Protein AF-A0A2S8G081-F1 (afdb_monomer_lite)

Radius of gyration: 12.91 Å; chains: 1; bounding box: 26×26×34 Å

Structure (mmCIF, N/CA/C/O backbone):
data_AF-A0A2S8G081-F1
#
_entry.id   AF-A0A2S8G081-F1
#
loop_
_atom_site.group_PDB
_atom_site.id
_atom_site.type_symbol
_atom_site.label_atom_id
_atom_site.label_alt_id
_atom_site.label_comp_id
_atom_site.label_asym_id
_atom_site.label_entity_id
_atom_site.label_seq_id
_atom_site.pdbx_PDB_ins_code
_atom_site.Cartn_x
_atom_site.Cartn_y
_atom_site.Cartn_z
_atom_site.occupancy
_atom_site.B_iso_or_equiv
_atom_site.auth_seq_id
_atom_site.auth_comp_id
_atom_site.auth_asym_id
_atom_site.auth_atom_id
_atom_site.pdbx_PDB_model_num
ATOM 1 N N . MET A 1 1 ? -8.753 -10.350 -0.268 1.00 62.88 1 MET A N 1
ATOM 2 C CA . MET A 1 1 ? -9.541 -10.534 -1.513 1.00 62.88 1 MET A CA 1
ATOM 3 C C . MET A 1 1 ? -9.232 -9.493 -2.594 1.00 62.88 1 MET A C 1
ATOM 5 O O . MET A 1 1 ? -8.857 -9.902 -3.683 1.00 62.88 1 MET A O 1
ATOM 9 N N . ALA A 1 2 ? -9.306 -8.178 -2.330 1.00 76.56 2 ALA A N 1
ATOM 10 C CA . ALA A 1 2 ? -9.095 -7.138 -3.359 1.00 76.56 2 ALA A CA 1
ATOM 11 C C . ALA A 1 2 ? -7.754 -7.235 -4.121 1.00 76.56 2 ALA A C 1
ATOM 13 O O . ALA A 1 2 ? -7.710 -7.063 -5.334 1.00 76.56 2 ALA A O 1
ATOM 14 N N . TRP A 1 3 ? -6.667 -7.562 -3.424 1.00 77.44 3 TRP A N 1
ATOM 15 C CA . TRP A 1 3 ? -5.334 -7.672 -4.016 1.00 77.44 3 TRP A CA 1
ATOM 16 C C . TRP A 1 3 ? -5.177 -8.854 -4.989 1.00 77.44 3 TRP A C 1
ATOM 18 O O . TRP A 1 3 ? -4.658 -8.686 -6.089 1.00 77.44 3 TRP A O 1
ATOM 28 N N . ALA A 1 4 ? -5.708 -10.029 -4.636 1.00 80.81 4 ALA A N 1
ATOM 29 C CA . ALA A 1 4 ? -5.700 -11.201 -5.513 1.00 80.81 4 ALA A CA 1
ATOM 30 C C . ALA A 1 4 ? -6.547 -10.981 -6.781 1.00 80.81 4 ALA A C 1
ATOM 32 O O . ALA A 1 4 ? -6.174 -11.423 -7.866 1.00 80.81 4 ALA A O 1
ATOM 33 N N . VAL A 1 5 ? -7.666 -10.256 -6.655 1.00 85.62 5 VAL A N 1
ATOM 34 C CA . VAL A 1 5 ? -8.495 -9.846 -7.801 1.00 85.62 5 VAL A CA 1
ATOM 35 C C . VAL A 1 5 ? -7.725 -8.876 -8.696 1.00 85.62 5 VAL A C 1
ATOM 37 O O . VAL A 1 5 ? -7.687 -9.067 -9.909 1.00 85.62 5 VAL A O 1
ATOM 40 N N . ALA A 1 6 ? -7.042 -7.889 -8.111 1.00 83.38 6 ALA A N 1
ATOM 41 C CA . ALA A 1 6 ? -6.228 -6.950 -8.871 1.00 83.38 6 ALA A CA 1
ATOM 42 C C . ALA A 1 6 ? -5.092 -7.655 -9.625 1.00 83.38 6 ALA A C 1
ATOM 44 O O . ALA A 1 6 ? -4.924 -7.388 -10.813 1.00 83.38 6 ALA A O 1
ATOM 45 N N . LYS A 1 7 ? -4.368 -8.588 -8.981 1.00 87.31 7 LYS A N 1
ATOM 46 C CA . LYS A 1 7 ? -3.297 -9.385 -9.618 1.00 87.31 7 LYS A CA 1
ATOM 47 C C . LYS A 1 7 ? -3.775 -10.138 -10.865 1.00 87.31 7 LYS A C 1
ATOM 49 O O . LYS A 1 7 ? -2.998 -10.316 -11.795 1.00 87.31 7 LYS A O 1
ATOM 54 N N . ARG A 1 8 ? -5.045 -10.553 -10.899 1.00 86.88 8 ARG A N 1
ATOM 55 C CA . ARG A 1 8 ? -5.660 -11.228 -12.054 1.00 86.88 8 ARG A CA 1
ATOM 56 C C . ARG A 1 8 ? -6.160 -10.267 -13.133 1.00 86.88 8 ARG A C 1
ATOM 58 O O . ARG A 1 8 ? -6.196 -10.648 -14.295 1.00 86.88 8 ARG A O 1
ATOM 65 N N . ALA A 1 9 ? -6.578 -9.061 -12.752 1.00 86.94 9 ALA A N 1
ATOM 66 C CA . ALA A 1 9 ? -7.266 -8.127 -13.643 1.00 86.94 9 ALA A CA 1
ATOM 67 C C . ALA A 1 9 ? -6.353 -7.060 -14.267 1.00 86.94 9 ALA A C 1
ATOM 69 O O . ALA A 1 9 ? -6.676 -6.526 -15.326 1.00 86.94 9 ALA A O 1
ATOM 70 N N . LEU A 1 10 ? -5.247 -6.709 -13.608 1.00 85.81 10 LEU A N 1
ATOM 71 C CA . LEU A 1 10 ? -4.383 -5.594 -14.001 1.00 85.81 10 LEU A CA 1
ATOM 72 C C . LEU A 1 10 ? -2.956 -6.088 -14.272 1.00 85.81 10 LEU A C 1
ATOM 74 O O . LEU A 1 10 ? -2.495 -7.010 -13.598 1.00 85.81 10 LEU A O 1
ATOM 78 N N . PRO A 1 11 ? -2.212 -5.483 -15.210 1.00 87.81 11 PRO A N 1
ATOM 79 C CA . PRO A 1 11 ? -0.768 -5.676 -15.276 1.00 87.81 11 PRO A CA 1
ATOM 80 C C . PRO A 1 11 ? -0.094 -5.037 -14.049 1.00 87.81 11 PRO A C 1
ATOM 82 O O . PRO A 1 11 ? -0.626 -4.110 -13.442 1.00 87.81 11 PRO A O 1
ATOM 85 N N . ALA A 1 12 ? 1.100 -5.505 -13.675 1.00 85.56 12 ALA A N 1
ATOM 86 C CA . ALA A 1 12 ? 1.833 -4.923 -12.542 1.00 85.56 12 ALA A CA 1
ATOM 87 C C . ALA A 1 12 ? 2.186 -3.442 -12.769 1.00 85.56 12 ALA A C 1
ATOM 89 O O . ALA A 1 12 ? 2.133 -2.643 -11.833 1.00 85.56 12 ALA A O 1
ATOM 90 N N . TYR A 1 13 ? 2.490 -3.072 -14.015 1.00 86.69 13 TYR A N 1
ATOM 91 C CA . TYR A 1 13 ? 2.794 -1.708 -14.441 1.00 86.69 13 TYR A CA 1
ATOM 92 C C . TYR A 1 13 ? 2.126 -1.437 -15.794 1.00 86.69 13 TYR A C 1
ATOM 94 O O . TYR A 1 13 ? 2.128 -2.311 -16.657 1.00 86.69 13 TYR A O 1
ATOM 102 N N . GLN A 1 14 ? 1.581 -0.232 -15.994 1.00 83.31 14 GLN A N 1
ATOM 103 C CA . GLN A 1 14 ? 0.944 0.143 -17.268 1.00 83.31 14 GLN A CA 1
ATOM 104 C C . GLN A 1 14 ? 1.900 0.804 -18.264 1.00 83.31 14 GLN A C 1
ATOM 106 O O . GLN A 1 14 ? 1.618 0.815 -19.457 1.00 83.31 14 GLN A O 1
ATOM 111 N N . HIS A 1 15 ? 3.015 1.373 -17.799 1.00 84.19 15 HIS A N 1
ATOM 112 C CA . HIS A 1 15 ? 3.931 2.128 -18.648 1.00 84.19 15 HIS A CA 1
ATOM 113 C C . HIS A 1 15 ? 5.395 1.864 -18.282 1.00 84.19 15 HIS A C 1
ATOM 115 O O . HIS A 1 15 ? 5.732 1.675 -17.112 1.00 84.19 15 HIS A O 1
ATOM 121 N N . VAL A 1 16 ? 6.282 1.898 -19.282 1.00 82.00 16 VAL A N 1
ATOM 122 C CA . VAL A 1 16 ? 7.724 1.622 -19.123 1.00 82.00 16 VAL A CA 1
ATOM 123 C C . VAL A 1 16 ? 8.391 2.624 -18.173 1.00 82.00 16 VAL A C 1
ATOM 125 O O . VAL A 1 16 ? 9.221 2.237 -17.353 1.00 82.00 16 VAL A O 1
ATOM 128 N N . ASN A 1 17 ? 7.962 3.890 -18.225 1.00 84.19 17 ASN A N 1
ATOM 129 C CA . ASN A 1 17 ? 8.489 4.975 -17.385 1.00 84.19 17 ASN A CA 1
ATOM 130 C C . ASN A 1 17 ? 7.747 5.131 -16.048 1.00 84.19 17 ASN A C 1
ATOM 132 O O . ASN A 1 17 ? 7.968 6.114 -15.341 1.00 84.19 17 ASN A O 1
ATOM 136 N N . SER A 1 18 ? 6.827 4.225 -15.697 1.00 76.38 18 SER A N 1
ATOM 137 C CA . SER A 1 18 ? 6.169 4.301 -14.392 1.00 76.38 18 SER A CA 1
ATOM 138 C C . SER A 1 18 ? 7.205 4.143 -13.274 1.00 76.38 18 SER A C 1
ATOM 140 O O . SER A 1 18 ? 8.066 3.263 -13.354 1.00 76.38 18 SER A O 1
ATOM 142 N N . PRO A 1 19 ? 7.127 4.947 -12.199 1.00 75.38 19 PRO A N 1
ATOM 143 C CA . PRO A 1 19 ? 7.970 4.744 -11.034 1.00 75.38 19 PRO A CA 1
ATOM 144 C C . PRO A 1 19 ? 7.608 3.389 -10.422 1.00 75.38 19 PRO A C 1
ATOM 146 O O . PRO A 1 19 ? 6.560 3.248 -9.794 1.00 75.38 19 PRO A O 1
ATOM 149 N N . LYS A 1 20 ? 8.481 2.389 -10.599 1.00 82.31 20 LYS A N 1
ATOM 150 C CA . LYS A 1 20 ? 8.304 0.988 -10.158 1.00 82.31 20 LYS A CA 1
ATOM 151 C C . LYS A 1 20 ? 8.335 0.807 -8.629 1.00 82.31 20 LYS A C 1
ATOM 153 O O . LYS A 1 20 ? 8.687 -0.252 -8.134 1.00 82.31 20 LYS A O 1
ATOM 158 N N . LYS A 1 21 ? 7.972 1.855 -7.887 1.00 82.81 21 LYS A N 1
ATOM 159 C CA . LYS A 1 21 ? 7.846 1.879 -6.426 1.00 82.81 21 LYS A CA 1
ATOM 160 C C . LYS A 1 21 ? 6.596 1.147 -5.952 1.00 82.81 21 LYS A C 1
ATOM 162 O O . LYS A 1 21 ? 6.601 0.598 -4.864 1.00 82.81 21 LYS A O 1
ATOM 167 N N . PHE A 1 22 ? 5.537 1.177 -6.761 1.00 84.62 22 PHE A N 1
ATOM 168 C CA . PHE A 1 22 ? 4.271 0.521 -6.465 1.00 84.62 22 PHE A CA 1
ATOM 169 C C . PHE A 1 22 ? 3.743 -0.186 -7.702 1.00 84.62 22 PHE A C 1
ATOM 171 O O . PHE A 1 22 ? 3.795 0.370 -8.803 1.00 84.62 22 PHE A O 1
ATOM 178 N N . THR A 1 23 ? 3.202 -1.384 -7.516 1.00 88.44 23 THR A N 1
ATOM 179 C CA . THR A 1 23 ? 2.440 -2.068 -8.560 1.00 88.44 23 THR A CA 1
ATOM 180 C C . THR A 1 23 ? 1.023 -1.510 -8.629 1.00 88.44 23 THR A C 1
ATOM 182 O O . THR A 1 23 ? 0.470 -0.994 -7.650 1.00 88.44 23 THR A O 1
ATOM 185 N N . GLN A 1 24 ? 0.388 -1.648 -9.788 1.00 88.62 24 GLN A N 1
ATOM 186 C CA . GLN A 1 24 ? -1.010 -1.264 -9.960 1.00 88.62 24 GLN A CA 1
ATOM 187 C C . GLN A 1 24 ? -1.933 -2.036 -8.999 1.00 88.62 24 GLN A C 1
ATOM 189 O O . GLN A 1 24 ? -2.931 -1.495 -8.524 1.00 88.62 24 GLN A O 1
ATOM 194 N N . HIS A 1 25 ? -1.563 -3.270 -8.645 1.00 90.50 25 HIS A N 1
ATOM 195 C CA . HIS A 1 25 ? -2.277 -4.106 -7.676 1.00 90.50 25 HIS A CA 1
ATOM 196 C C . HIS A 1 25 ? -2.243 -3.525 -6.268 1.00 90.50 25 HIS A C 1
ATOM 198 O O . HIS A 1 25 ? -3.278 -3.460 -5.605 1.00 90.50 25 HIS A O 1
ATOM 204 N N . GLN A 1 26 ? -1.068 -3.071 -5.828 1.00 86.94 26 GLN A N 1
ATOM 205 C CA . GLN A 1 26 ? -0.881 -2.422 -4.531 1.00 86.94 26 GLN A CA 1
ATOM 206 C C . GLN A 1 26 ? -1.660 -1.102 -4.464 1.00 86.94 26 GLN A C 1
ATOM 208 O O . GLN A 1 26 ? -2.361 -0.839 -3.484 1.00 86.94 26 GLN A O 1
ATOM 213 N N . LEU A 1 27 ? -1.603 -0.296 -5.533 1.00 88.50 27 LEU A N 1
ATOM 214 C CA . LEU A 1 27 ? -2.366 0.951 -5.631 1.00 88.50 27 LEU A CA 1
ATOM 215 C C . LEU A 1 27 ? -3.876 0.692 -5.571 1.00 88.50 27 LEU A C 1
ATOM 217 O O . LEU A 1 27 ? -4.590 1.385 -4.843 1.00 88.50 27 LEU A O 1
ATOM 221 N N . PHE A 1 28 ? -4.358 -0.333 -6.277 1.00 89.75 28 PHE A N 1
ATOM 222 C CA . PHE A 1 28 ? -5.765 -0.720 -6.249 1.00 89.75 28 PHE A CA 1
ATOM 223 C C . PHE A 1 28 ? -6.200 -1.217 -4.870 1.00 89.75 28 PHE A C 1
ATOM 225 O O . PHE A 1 28 ? -7.223 -0.768 -4.360 1.00 89.75 28 PHE A O 1
ATOM 232 N N . ALA A 1 29 ? -5.430 -2.104 -4.234 1.00 89.19 29 ALA A N 1
ATOM 233 C CA . ALA A 1 29 ? -5.754 -2.623 -2.907 1.00 89.19 29 ALA A CA 1
ATOM 234 C C . ALA A 1 29 ? -5.866 -1.491 -1.875 1.00 89.19 29 ALA A C 1
ATOM 236 O O . ALA A 1 29 ? -6.817 -1.444 -1.094 1.00 89.19 29 ALA A O 1
ATOM 237 N N . ARG A 1 30 ? -4.950 -0.520 -1.934 1.00 87.38 30 ARG A N 1
ATOM 238 C CA . ARG A 1 30 ? -4.979 0.669 -1.080 1.00 87.38 30 ARG A CA 1
ATOM 239 C C . ARG A 1 30 ? -6.171 1.577 -1.383 1.00 87.38 30 ARG A C 1
ATOM 241 O O . ARG A 1 30 ? -6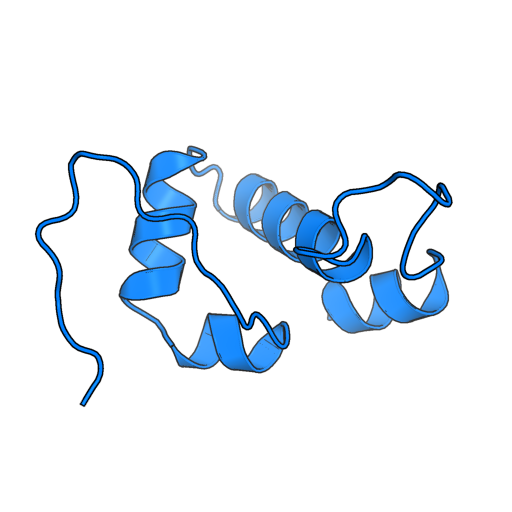.800 2.090 -0.459 1.00 87.38 30 ARG A O 1
ATOM 248 N N . LEU A 1 31 ? -6.519 1.757 -2.655 1.00 89.75 31 LEU A N 1
ATOM 249 C CA . LEU A 1 31 ? -7.715 2.505 -3.043 1.00 89.75 31 LEU A CA 1
ATOM 250 C C . LEU A 1 31 ? -8.994 1.806 -2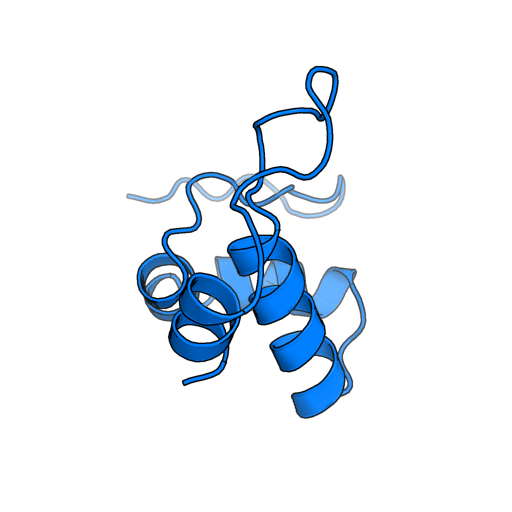.558 1.00 89.75 31 LEU A C 1
ATOM 252 O O . LEU A 1 31 ? -9.896 2.470 -2.051 1.00 89.75 31 LEU A O 1
ATOM 256 N N . ALA A 1 32 ? -9.067 0.482 -2.671 1.00 90.75 32 ALA A N 1
ATOM 257 C CA . ALA A 1 32 ? -10.198 -0.309 -2.201 1.00 90.75 32 ALA A CA 1
ATOM 258 C C . ALA A 1 32 ? -10.363 -0.194 -0.680 1.00 90.75 32 ALA A C 1
ATOM 260 O O . ALA A 1 32 ? -11.462 0.085 -0.210 1.00 90.75 32 ALA A O 1
ATOM 261 N N . LEU A 1 33 ? -9.270 -0.314 0.080 1.00 88.06 33 LEU A N 1
ATOM 262 C CA . LEU A 1 33 ? -9.270 -0.114 1.532 1.00 88.06 33 LEU A CA 1
ATOM 263 C C . LEU A 1 33 ? -9.727 1.294 1.920 1.00 88.06 33 LEU A C 1
ATOM 265 O O . LEU A 1 33 ? -10.579 1.442 2.794 1.00 88.06 33 LEU A O 1
ATOM 269 N N . LYS A 1 34 ? -9.222 2.318 1.220 1.00 88.81 34 LYS A N 1
ATOM 270 C CA . LYS A 1 34 ? -9.618 3.715 1.437 1.00 88.81 34 LYS A CA 1
ATOM 271 C C . LYS A 1 34 ? -11.127 3.887 1.279 1.00 88.81 34 LYS A C 1
ATOM 273 O O . LYS A 1 34 ? -11.771 4.471 2.144 1.00 88.81 34 LYS A O 1
ATOM 278 N N . ASN A 1 35 ? -11.681 3.381 0.178 1.00 89.81 35 ASN A N 1
ATOM 279 C CA . ASN A 1 35 ? -13.109 3.496 -0.108 1.00 89.81 35 ASN A CA 1
ATOM 280 C C . ASN A 1 35 ? -13.957 2.681 0.873 1.00 89.81 35 ASN A C 1
ATOM 282 O O . ASN A 1 35 ? -14.984 3.172 1.331 1.00 89.81 35 ASN A O 1
ATOM 286 N N . TYR A 1 36 ? -13.511 1.476 1.233 1.00 89.44 36 TYR A N 1
ATOM 287 C CA . TYR A 1 36 ? -14.217 0.604 2.170 1.00 89.44 36 TYR A CA 1
ATOM 288 C C . TYR A 1 36 ? -14.327 1.223 3.569 1.00 89.44 36 TYR A C 1
ATOM 290 O O . TYR A 1 36 ? -15.388 1.186 4.183 1.00 89.44 36 TYR A O 1
ATOM 298 N N . GLN A 1 37 ? -13.247 1.836 4.055 1.00 87.31 37 GLN A N 1
ATOM 299 C CA . GLN A 1 37 ? -13.183 2.416 5.402 1.00 87.31 37 GLN A CA 1
ATOM 300 C C . GLN A 1 37 ? -13.538 3.908 5.429 1.00 87.31 37 GLN A C 1
ATOM 302 O O . GLN A 1 37 ? -13.556 4.514 6.495 1.00 87.31 37 GLN A O 1
ATOM 307 N N . ARG A 1 38 ? -13.824 4.502 4.259 1.00 89.94 38 ARG A N 1
ATOM 308 C CA . ARG A 1 38 ? -14.099 5.938 4.081 1.00 89.94 38 ARG A CA 1
ATOM 309 C C . ARG A 1 38 ? -13.019 6.829 4.702 1.00 89.94 38 ARG A C 1
ATOM 311 O O . ARG A 1 38 ? -13.312 7.880 5.263 1.00 89.94 38 ARG A O 1
ATOM 318 N N . LEU A 1 39 ? -11.766 6.397 4.591 1.00 85.50 39 LEU A N 1
ATOM 319 C CA . LEU A 1 39 ? -10.625 7.100 5.162 1.00 85.50 39 LEU A CA 1
ATOM 320 C C . LEU A 1 39 ? -10.029 8.105 4.186 1.00 85.50 39 LEU A C 1
ATOM 322 O O . LEU A 1 39 ? -10.059 7.942 2.961 1.00 85.50 39 LEU A O 1
ATOM 326 N N . ASP A 1 40 ? -9.384 9.117 4.749 1.00 85.62 40 ASP A N 1
ATOM 327 C CA . ASP A 1 40 ? -8.515 9.993 3.988 1.00 85.62 40 ASP A CA 1
ATOM 328 C C . ASP A 1 40 ? -7.199 9.301 3.627 1.00 85.62 40 ASP A C 1
ATOM 330 O O . ASP A 1 40 ? -6.754 8.334 4.251 1.00 85.62 40 ASP A O 1
ATOM 334 N N . TYR A 1 41 ? -6.514 9.845 2.618 1.00 79.81 41 TYR A N 1
ATOM 335 C CA . TYR A 1 41 ? -5.197 9.352 2.209 1.00 79.81 41 TYR A CA 1
ATOM 336 C C . TYR A 1 41 ? -4.171 9.365 3.356 1.00 79.81 41 TYR A C 1
ATOM 338 O O . TYR A 1 41 ? -3.239 8.566 3.349 1.00 79.81 41 TYR A O 1
ATOM 346 N N . ARG A 1 42 ? -4.316 10.269 4.331 1.00 80.31 42 ARG A N 1
ATOM 347 C CA . ARG A 1 42 ? -3.434 10.321 5.505 1.00 80.31 42 ARG A CA 1
ATOM 348 C C . ARG A 1 42 ? -3.771 9.221 6.504 1.00 80.31 42 ARG A C 1
ATOM 350 O O . ARG A 1 42 ? -2.882 8.467 6.874 1.00 80.31 42 ARG A O 1
ATOM 357 N N . SER A 1 43 ? -5.046 9.075 6.841 1.00 84.44 43 SER A N 1
ATOM 358 C CA . SER A 1 43 ? -5.513 8.074 7.800 1.00 84.44 43 SER A CA 1
ATOM 359 C C . SER A 1 43 ? -5.231 6.648 7.331 1.00 84.44 43 SER A C 1
ATOM 361 O O . SER A 1 43 ? -4.860 5.805 8.136 1.00 84.44 43 SER A O 1
ATOM 363 N N . ILE A 1 44 ? -5.295 6.377 6.020 1.00 86.44 44 ILE A N 1
ATOM 364 C CA . ILE A 1 44 ? -4.900 5.056 5.513 1.00 86.44 44 ILE A CA 1
ATOM 365 C C . ILE A 1 44 ? -3.392 4.800 5.630 1.00 86.44 44 ILE A C 1
ATOM 367 O O . ILE A 1 44 ? -2.986 3.659 5.802 1.00 86.44 44 ILE A O 1
ATOM 371 N N . VAL A 1 45 ? -2.546 5.835 5.540 1.00 84.88 45 VAL A N 1
ATOM 372 C CA . VAL A 1 45 ? -1.097 5.687 5.774 1.00 84.88 45 VAL A CA 1
ATOM 373 C C . VAL A 1 45 ? -0.831 5.374 7.238 1.00 84.88 45 VAL A C 1
ATOM 375 O O . VAL A 1 45 ? -0.032 4.491 7.518 1.00 84.88 45 VAL A O 1
ATOM 378 N N . GLU A 1 46 ? -1.504 6.072 8.151 1.00 86.50 46 GLU A N 1
ATOM 379 C CA . GLU A 1 46 ? -1.393 5.828 9.593 1.00 86.50 46 GLU A CA 1
ATOM 380 C C . GLU A 1 46 ? -1.849 4.409 9.940 1.00 86.50 46 GLU A C 1
ATOM 382 O O . GLU A 1 46 ? -1.112 3.672 10.582 1.00 86.50 46 GLU A O 1
ATOM 387 N N . GLN A 1 47 ? -2.976 3.958 9.389 1.00 85.94 47 GLN A N 1
ATOM 388 C CA . GLN A 1 47 ? -3.450 2.594 9.601 1.00 85.94 47 GLN A CA 1
ATOM 389 C C . GLN A 1 47 ? -2.517 1.524 9.019 1.00 85.94 47 GLN A C 1
ATOM 391 O O . GLN A 1 47 ? -2.350 0.466 9.618 1.00 85.94 47 GLN A O 1
ATOM 396 N N . LEU A 1 48 ? -1.900 1.777 7.861 1.00 84.06 48 LEU A N 1
ATOM 397 C CA . LEU A 1 48 ? -0.896 0.866 7.301 1.00 84.06 48 LEU A CA 1
ATOM 398 C C . LEU A 1 48 ? 0.374 0.816 8.166 1.00 84.06 48 LEU A C 1
ATOM 400 O O . LEU A 1 48 ? 1.028 -0.217 8.194 1.00 84.06 48 LEU A O 1
ATOM 404 N N . LEU A 1 49 ? 0.714 1.898 8.874 1.00 84.25 49 LEU A N 1
ATOM 405 C CA . LEU A 1 49 ? 1.833 1.920 9.824 1.00 84.25 49 LEU A CA 1
ATOM 406 C C . LEU A 1 49 ? 1.490 1.218 11.142 1.00 84.25 49 LEU A C 1
ATOM 408 O O . LEU A 1 49 ? 2.349 0.556 11.715 1.00 84.25 49 LEU A O 1
ATOM 412 N N . ASP A 1 50 ? 0.258 1.366 11.624 1.00 85.69 50 ASP A N 1
ATOM 413 C CA . ASP A 1 50 ? -0.181 0.774 12.890 1.00 85.69 50 ASP A CA 1
ATOM 414 C C . ASP A 1 50 ? -0.529 -0.720 12.760 1.00 85.69 50 ASP A C 1
ATOM 416 O O . ASP A 1 50 ? -0.583 -1.432 13.761 1.00 85.69 50 ASP A O 1
ATOM 420 N N . CYS A 1 51 ? -0.761 -1.222 11.542 1.00 86.06 51 CYS A N 1
ATOM 421 C CA . CYS A 1 51 ? -1.105 -2.620 11.272 1.00 86.06 51 CYS A CA 1
ATOM 422 C C . CYS A 1 51 ? -0.190 -3.232 10.192 1.00 86.06 51 CYS A C 1
ATOM 424 O O . CYS A 1 51 ? -0.599 -3.321 9.027 1.00 86.06 51 CYS A O 1
ATOM 426 N N . PRO A 1 52 ? 1.010 -3.722 10.561 1.00 82.00 52 PRO A N 1
ATOM 427 C CA . PRO A 1 52 ? 1.955 -4.319 9.612 1.00 82.00 52 PRO A CA 1
ATOM 428 C C . PRO A 1 52 ? 1.405 -5.573 8.907 1.00 82.00 52 PRO A C 1
ATOM 430 O O . PRO A 1 52 ? 1.725 -5.837 7.749 1.00 82.00 52 PRO A O 1
ATOM 433 N N . SER A 1 53 ? 0.472 -6.294 9.533 1.00 84.69 53 SER A N 1
ATOM 434 C CA . SER A 1 53 ? -0.222 -7.427 8.903 1.00 84.69 53 SER A CA 1
ATOM 435 C C . SER A 1 53 ? -1.006 -7.031 7.644 1.00 84.69 53 SER A C 1
ATOM 437 O O . SER A 1 53 ? -1.136 -7.820 6.707 1.00 84.69 53 SER A O 1
ATOM 439 N N . LEU A 1 54 ? -1.513 -5.794 7.577 1.00 83.00 54 LEU A N 1
ATOM 440 C CA . LEU A 1 54 ? -2.235 -5.289 6.409 1.00 83.00 54 LEU A CA 1
ATOM 441 C C . LEU A 1 54 ? -1.279 -4.959 5.258 1.00 83.00 54 LEU A C 1
ATOM 443 O O . LEU A 1 54 ? -1.634 -5.134 4.091 1.00 83.00 54 LEU A O 1
ATOM 447 N N . THR A 1 55 ? -0.071 -4.495 5.580 1.00 85.25 55 THR A N 1
ATOM 448 C CA . THR A 1 55 ? 0.982 -4.239 4.591 1.00 85.25 55 THR A CA 1
ATOM 449 C C . THR A 1 55 ? 1.578 -5.532 4.055 1.00 85.25 55 THR A C 1
ATOM 451 O O . THR A 1 55 ? 1.767 -5.639 2.843 1.00 85.25 55 THR A O 1
ATOM 454 N N . GLU A 1 56 ? 1.758 -6.543 4.907 1.00 85.00 56 GLU A N 1
ATOM 455 C CA . GLU A 1 56 ? 2.166 -7.892 4.498 1.00 85.00 56 GLU A CA 1
ATOM 456 C C . GLU A 1 56 ? 1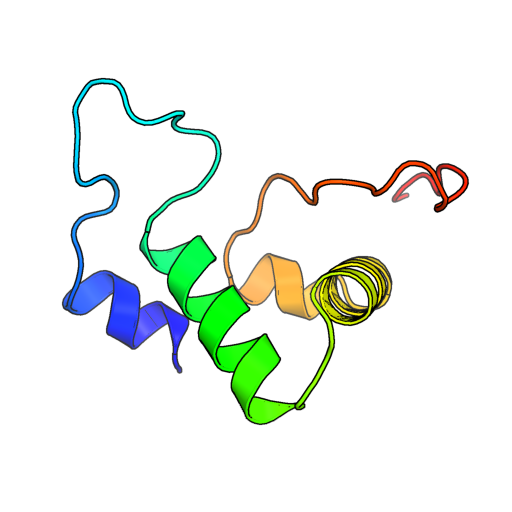.129 -8.529 3.568 1.00 85.00 56 GLU A C 1
ATOM 458 O O . GLU A 1 56 ? 1.475 -9.040 2.505 1.00 85.00 56 GLU A O 1
ATOM 463 N N . ALA A 1 57 ? -0.163 -8.400 3.889 1.00 85.31 57 ALA A N 1
ATOM 464 C CA . ALA A 1 57 ? -1.250 -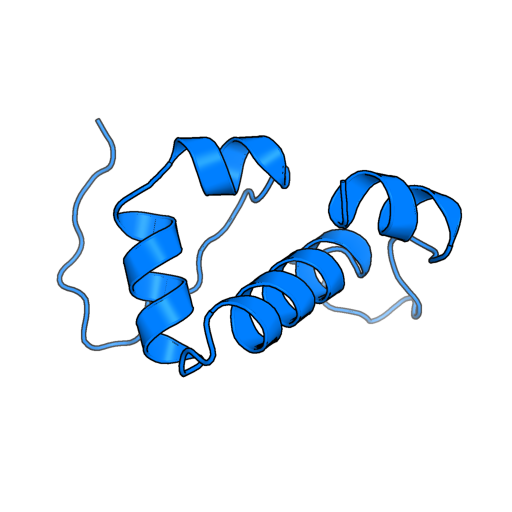8.940 3.069 1.00 85.31 57 ALA A CA 1
ATOM 465 C C . ALA A 1 57 ? -1.344 -8.334 1.652 1.00 85.31 57 ALA A C 1
ATOM 467 O O . ALA A 1 57 ? -2.039 -8.882 0.791 1.00 85.31 57 ALA A O 1
ATOM 468 N N . ILE A 1 58 ? -0.702 -7.186 1.413 1.00 83.50 58 ILE A N 1
ATOM 469 C CA . ILE A 1 58 ? -0.692 -6.473 0.124 1.00 83.50 58 ILE A CA 1
ATOM 470 C C . ILE A 1 58 ? 0.711 -6.514 -0.518 1.00 83.50 58 ILE A C 1
ATOM 472 O O . ILE A 1 58 ? 0.890 -5.995 -1.624 1.00 83.50 58 ILE A O 1
ATOM 476 N N . GLU A 1 59 ? 1.680 -7.176 0.129 1.00 84.31 59 GLU A N 1
ATOM 477 C CA . GLU A 1 59 ? 3.101 -7.199 -0.249 1.00 84.31 59 GLU A CA 1
ATOM 478 C C . GLU A 1 59 ? 3.639 -5.774 -0.459 1.00 84.31 59 GLU A C 1
ATOM 480 O O . GLU A 1 59 ? 4.151 -5.445 -1.527 1.00 84.31 59 GLU A O 1
ATOM 485 N N . LEU A 1 60 ? 3.420 -4.872 0.503 1.00 81.50 60 LEU A N 1
ATOM 486 C CA . LEU A 1 60 ? 3.816 -3.470 0.373 1.00 81.50 60 LEU A CA 1
ATOM 487 C C . LEU A 1 60 ? 5.216 -3.226 0.964 1.00 81.50 60 LEU A C 1
ATOM 489 O O . LEU A 1 60 ? 5.359 -3.121 2.176 1.00 81.50 60 LEU A O 1
ATOM 493 N N . ASP A 1 61 ? 6.226 -3.048 0.108 1.00 75.00 61 ASP A N 1
ATOM 494 C CA . ASP A 1 61 ? 7.617 -2.795 0.538 1.00 75.00 61 ASP A CA 1
ATOM 495 C C . ASP A 1 61 ? 7.861 -1.386 1.098 1.00 75.00 61 ASP A C 1
ATOM 497 O O . ASP A 1 61 ? 8.831 -1.138 1.813 1.00 75.00 61 ASP A O 1
ATOM 501 N N . TYR A 1 62 ? 7.019 -0.415 0.735 1.00 76.00 62 TYR A N 1
ATOM 502 C CA . TYR A 1 62 ? 7.256 0.986 1.070 1.00 76.00 62 TYR A CA 1
ATOM 503 C C . TYR A 1 62 ? 5.969 1.714 1.445 1.00 76.00 62 TYR A C 1
ATOM 505 O O . TYR A 1 62 ? 5.032 1.821 0.656 1.00 76.00 62 TYR A O 1
ATOM 513 N N . ILE A 1 63 ? 5.941 2.310 2.635 1.00 77.00 63 ILE A N 1
ATOM 514 C CA . ILE A 1 63 ? 4.846 3.177 3.070 1.00 77.00 63 ILE A CA 1
ATOM 515 C C . ILE A 1 63 ? 5.332 4.629 2.975 1.00 77.00 63 ILE A C 1
ATOM 517 O O . ILE A 1 63 ? 6.297 5.000 3.648 1.00 77.00 63 ILE A O 1
ATOM 521 N N . PRO A 1 64 ? 4.697 5.489 2.157 1.00 68.31 64 PRO A N 1
ATOM 522 C CA . PRO A 1 64 ? 5.107 6.879 2.046 1.00 68.31 64 PRO A CA 1
ATOM 523 C C . PRO A 1 64 ? 4.747 7.610 3.340 1.00 68.31 64 PRO A C 1
ATOM 525 O O . PRO A 1 64 ? 3.584 7.950 3.567 1.00 68.31 64 PRO A O 1
ATOM 528 N N . ILE A 1 65 ? 5.751 7.862 4.181 1.00 64.81 65 ILE A N 1
ATOM 529 C CA . ILE A 1 65 ? 5.564 8.618 5.414 1.00 64.81 65 ILE A CA 1
ATOM 530 C C . ILE A 1 65 ? 5.243 10.074 5.061 1.00 64.81 65 ILE A C 1
ATOM 532 O O . ILE A 1 65 ? 5.993 10.758 4.357 1.00 64.81 65 ILE A O 1
ATOM 536 N N . THR A 1 66 ? 4.083 10.561 5.498 1.00 52.66 66 THR A N 1
ATOM 537 C CA . THR A 1 66 ? 3.782 11.989 5.365 1.00 52.66 66 THR A CA 1
ATOM 538 C C . THR A 1 66 ? 4.667 12.753 6.352 1.00 52.66 66 THR A C 1
ATOM 540 O O . THR A 1 66 ? 5.006 12.227 7.411 1.00 52.66 66 THR A O 1
ATOM 543 N N . ARG A 1 67 ? 5.053 13.997 6.035 1.00 55.78 67 ARG A N 1
ATOM 544 C CA . ARG A 1 67 ? 6.011 14.806 6.824 1.00 55.78 67 ARG A CA 1
ATOM 545 C C . ARG A 1 67 ? 5.636 15.016 8.310 1.00 55.78 67 ARG A C 1
ATOM 547 O O . ARG A 1 67 ? 6.408 15.636 9.030 1.00 55.78 67 ARG A O 1
ATOM 554 N N . ARG A 1 68 ? 4.475 14.527 8.768 1.00 49.53 68 ARG A N 1
ATOM 555 C CA . ARG A 1 68 ? 3.959 14.664 10.138 1.00 49.53 68 ARG A CA 1
ATOM 556 C C . ARG A 1 68 ? 4.091 13.403 11.009 1.00 49.53 68 ARG A C 1
ATOM 558 O O . ARG A 1 68 ? 3.843 13.496 12.205 1.00 49.53 68 ARG A O 1
ATOM 565 N N . CYS A 1 69 ? 4.516 12.258 10.474 1.00 41.19 69 CYS A N 1
ATOM 566 C CA . CYS A 1 69 ? 4.765 11.071 11.298 1.00 41.19 69 CYS A CA 1
ATOM 567 C C . CYS A 1 69 ? 6.247 11.035 11.703 1.00 41.19 69 CYS A C 1
ATOM 569 O O . CYS A 1 69 ? 7.139 10.818 10.881 1.00 41.19 69 CYS A O 1
ATOM 571 N N . ARG A 1 70 ? 6.508 11.305 12.987 1.00 35.62 70 ARG A N 1
ATOM 572 C CA . ARG A 1 70 ? 7.811 11.135 13.644 1.00 35.62 70 ARG A CA 1
ATOM 573 C C . ARG A 1 70 ? 8.261 9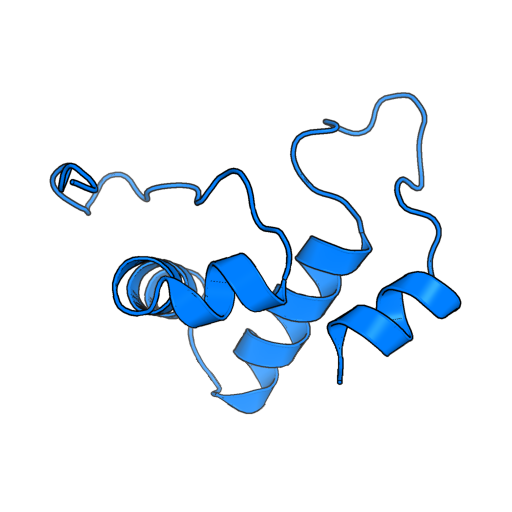.689 13.405 1.00 35.62 70 ARG A C 1
ATOM 575 O O . ARG A 1 70 ? 7.495 8.778 13.697 1.00 35.62 70 ARG A O 1
ATOM 582 N N . LYS A 1 71 ? 9.450 9.494 12.819 1.00 35.97 71 LYS A N 1
ATOM 583 C CA . LYS A 1 71 ? 10.005 8.172 12.484 1.00 35.97 71 LYS A CA 1
ATOM 584 C C . LYS A 1 71 ? 9.807 7.213 13.665 1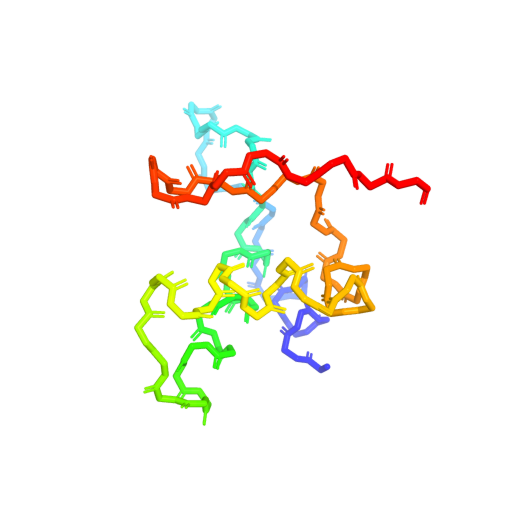.00 35.97 71 LYS A C 1
ATOM 586 O O . LYS A 1 71 ? 10.380 7.456 14.724 1.00 35.97 71 LYS A O 1
ATOM 591 N N . ARG A 1 72 ? 9.005 6.162 13.489 1.00 37.22 72 ARG A N 1
ATOM 592 C CA . ARG A 1 72 ? 9.047 4.992 14.368 1.00 37.22 72 ARG A CA 1
ATOM 593 C C . ARG A 1 72 ? 9.873 3.929 13.647 1.00 37.22 72 ARG A C 1
ATOM 595 O O . ARG A 1 72 ? 9.531 3.625 12.503 1.00 37.22 72 ARG A O 1
ATOM 602 N N . PRO A 1 73 ? 10.991 3.463 14.225 1.00 36.12 73 PRO A N 1
ATOM 603 C CA . PRO A 1 73 ? 11.663 2.287 13.701 1.00 36.12 73 PRO A CA 1
ATOM 604 C C . PRO A 1 73 ? 10.709 1.095 13.835 1.00 36.12 73 PRO A C 1
ATOM 606 O O . PRO A 1 73 ? 9.940 1.016 14.792 1.00 36.12 73 PRO A O 1
ATOM 609 N N . ILE A 1 74 ? 10.705 0.248 12.812 1.00 47.12 74 ILE A N 1
ATOM 610 C CA . ILE A 1 74 ? 10.092 -1.076 12.859 1.00 47.12 74 ILE A CA 1
ATOM 611 C C . ILE A 1 74 ? 11.224 -1.976 13.362 1.00 47.12 74 ILE A C 1
ATOM 613 O O . ILE A 1 74 ? 12.235 -2.085 12.666 1.00 47.12 74 ILE A O 1
ATOM 617 N N . ASP A 1 75 ? 11.090 -2.477 14.591 1.00 38.22 75 ASP A N 1
ATOM 618 C CA . ASP A 1 75 ? 11.955 -3.508 15.184 1.00 38.22 75 ASP A CA 1
ATOM 619 C C . ASP A 1 75 ? 11.552 -4.905 14.687 1.00 38.22 75 ASP A C 1
ATOM 621 O O . ASP A 1 75 ? 10.328 -5.136 14.519 1.00 38.22 75 ASP A O 1
#

Organism: NCBI:txid124

pLDDT: mean 78.36, std 15.08, range [35.62, 90.75]

Sequence (75 aa):
MAWAVAKRALPAYQHVNSPKKFTQHQLFARLALKNYQRLDYRSIVEQLLDCPSLTEAIELDYIPITRRCRKRPID

Secondary structure (DSSP, 8-state):
-HHHHHHHHS-S-SSTTS-TTS-HHHHHHHHHHHHHHT--HHHHHHHHHH-HHHHHTTT-------TTS------

Foldseek 3Di:
DQLVVCVVVDDQDDDPPPPNLGGPSLVRLLVVVCVVVVDDPQVSLVVCVVCVVSCVVNVRPDRPDDPPDDDDDDD